Protein AF-A0A8T6XDK6-F1 (afdb_monomer)

Foldseek 3Di:
DDDDDWDWDKDKDWPDPDDDDDAFDKDKTKMKIFTQIQAK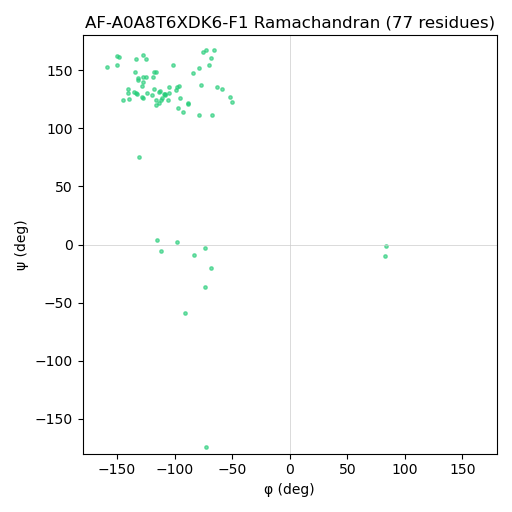DKDAADDDDDDPVKDKDKPPRMDIAGHGGIDIIMMMITD

Radius of gyration: 15.85 Å; Cα contacts (8 Å, |Δi|>4): 154; chains: 1; bounding box: 37×20×50 Å

Solvent-accessible surface area (backbone atoms only — not comparable to full-atom values): 4840 Å² total; per-residue (Å²): 136,87,84,79,75,89,42,86,44,70,52,74,51,51,90,66,90,79,84,89,64,61,95,68,31,69,48,77,40,62,35,39,41,29,25,70,22,74,44,75,46,75,50,76,61,79,81,89,87,69,70,78,87,42,51,75,47,62,48,62,41,62,49,65,27,44,52,73,31,70,34,78,26,40,37,38,40,32,82

Secondary structure (DSSP, 8-state):
-PPPPP---EEEEES-S-----TT-EEEEEEEEEE-SSS-EEEE---SS--TTSEEEEESSEEEE-TT-EEEEEEEEE-

Nearest PDB structures (foldseek):
  2ber-assembly1_A  TM=7.139E-01  e=3.253E-01  Micromonospora viridifaciens
  2e6j-assembly1_A  TM=6.331E-01  e=1.127E-01  Homo sapiens
  1wcq-assembly3_C  TM=6.190E-01  e=1.816E-01  Micromonospora viridifaciens
  7sqc-assembly1_F0  TM=6.526E-01  e=1.973E+00  Chlamydomonas reinhardtii
  7p4l-assembly1_B  TM=6.577E-01  e=7.423E+00  metagenome

pLDDT: mean 92.3, std 6.76, range [60.69, 98.44]

Sequence (79 aa):
YVNVGPHYDMVVWSEETEVRADPGGTVQFDVSVRNTGNVLDSYNVSWVDFDRSWVSYIQPDQVSARPGETAPINVTLRL

Mean predicted aligned error: 4.31 Å

Structure (mmCIF, N/CA/C/O backbone):
data_AF-A0A8T6XDK6-F1
#
_entry.id   AF-A0A8T6XDK6-F1
#
loop_
_atom_site.group_PDB
_atom_site.id
_atom_site.type_symbol
_atom_site.label_atom_id
_atom_site.label_alt_id
_atom_site.label_comp_id
_atom_site.label_asym_id
_atom_site.label_entity_id
_atom_site.label_seq_id
_atom_site.pdbx_PDB_ins_code
_atom_site.Cartn_x
_atom_site.Cartn_y
_atom_site.Cartn_z
_atom_site.occupancy
_atom_site.B_iso_or_equiv
_atom_site.auth_seq_id
_atom_site.auth_comp_id
_atom_site.auth_asym_id
_atom_site.auth_atom_id
_atom_site.pdbx_PDB_model_num
ATOM 1 N N . TYR A 1 1 ? 20.352 -3.201 -32.492 1.00 60.69 1 TYR A N 1
ATOM 2 C CA . TYR A 1 1 ? 20.000 -3.045 -31.068 1.00 60.69 1 TYR A CA 1
ATOM 3 C C . TYR A 1 1 ? 18.529 -2.688 -30.981 1.00 60.69 1 TYR A C 1
ATOM 5 O O . TYR A 1 1 ? 18.119 -1.766 -31.671 1.00 60.69 1 TYR A O 1
ATOM 13 N N . VAL A 1 2 ? 17.736 -3.440 -30.217 1.00 70.00 2 VAL A N 1
ATOM 14 C CA . VAL A 1 2 ? 16.337 -3.084 -29.928 1.00 70.00 2 VAL A CA 1
ATOM 15 C C . VAL A 1 2 ? 16.360 -2.205 -28.684 1.00 70.00 2 VAL A C 1
ATOM 17 O O . VAL A 1 2 ? 16.900 -2.619 -27.660 1.00 70.00 2 VAL A O 1
ATOM 20 N N . ASN A 1 3 ? 15.842 -0.983 -28.782 1.00 76.62 3 ASN A N 1
ATOM 21 C CA . ASN A 1 3 ? 15.573 -0.160 -27.611 1.00 76.62 3 ASN A CA 1
ATOM 22 C C . ASN A 1 3 ? 14.162 -0.505 -27.129 1.00 76.62 3 ASN A C 1
ATOM 24 O O . ASN A 1 3 ? 13.212 -0.399 -27.902 1.00 76.62 3 ASN A O 1
ATOM 28 N N . VAL A 1 4 ? 14.040 -0.968 -25.887 1.00 82.31 4 VAL A N 1
ATOM 29 C CA . VAL A 1 4 ? 12.737 -1.153 -25.247 1.00 82.31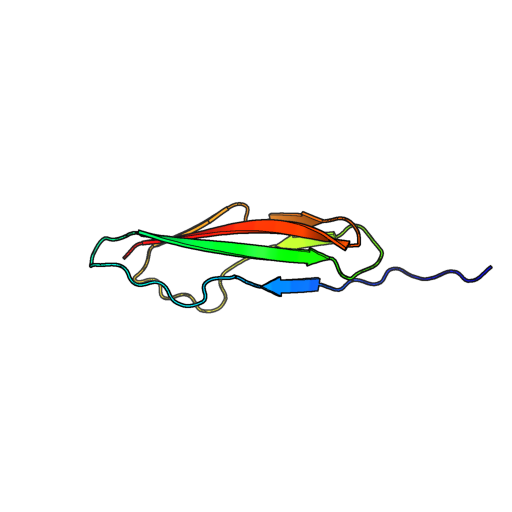 4 VAL A CA 1
ATOM 30 C C . VAL A 1 4 ? 12.489 0.091 -24.407 1.00 82.31 4 VAL A C 1
ATOM 32 O O . VAL A 1 4 ? 13.275 0.391 -23.508 1.00 82.31 4 VAL A O 1
ATOM 35 N N . GLY A 1 5 ? 11.435 0.833 -24.744 1.00 91.06 5 GLY A N 1
ATOM 36 C CA . GLY A 1 5 ? 11.025 2.008 -23.981 1.00 91.06 5 GLY A CA 1
ATOM 37 C C . GLY A 1 5 ? 10.551 1.647 -22.566 1.00 91.06 5 GLY A C 1
ATOM 38 O O . GLY A 1 5 ? 10.319 0.468 -22.273 1.00 91.06 5 GLY A O 1
ATOM 39 N N . PRO A 1 6 ? 10.401 2.643 -21.677 1.00 93.44 6 PRO A N 1
ATOM 40 C CA . PRO A 1 6 ? 9.856 2.419 -20.346 1.0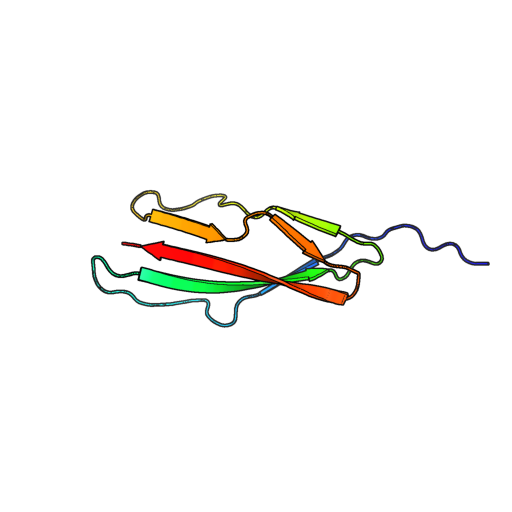0 93.44 6 PRO A CA 1
ATOM 41 C C . PRO A 1 6 ? 8.405 1.925 -20.432 1.00 93.44 6 PRO A C 1
ATOM 43 O O . PRO A 1 6 ? 7.596 2.446 -21.199 1.00 93.44 6 PRO A O 1
ATOM 46 N N . HIS A 1 7 ? 8.099 0.912 -19.634 1.00 93.94 7 HIS A N 1
ATOM 47 C CA . HIS A 1 7 ? 6.793 0.300 -19.457 1.00 93.94 7 HIS A CA 1
ATOM 48 C C . HIS A 1 7 ? 6.494 0.278 -17.961 1.00 93.94 7 HIS A C 1
ATOM 50 O O . HIS A 1 7 ? 7.297 -0.236 -17.177 1.00 93.94 7 HIS A O 1
ATOM 56 N N . TYR A 1 8 ? 5.347 0.837 -17.591 1.00 95.38 8 TYR A N 1
ATOM 57 C CA . TYR A 1 8 ? 4.876 0.945 -16.217 1.00 95.38 8 TYR A CA 1
ATOM 58 C C . TYR A 1 8 ? 3.675 0.033 -16.063 1.00 95.38 8 TYR A C 1
ATOM 60 O O . TYR A 1 8 ? 2.737 0.121 -16.854 1.00 95.38 8 TYR A O 1
ATOM 68 N N . ASP A 1 9 ? 3.726 -0.849 -15.077 1.00 96.50 9 ASP A N 1
ATOM 69 C CA . ASP A 1 9 ? 2.645 -1.776 -14.787 1.00 96.50 9 ASP A CA 1
ATOM 70 C C . ASP A 1 9 ? 2.771 -2.265 -13.344 1.00 96.50 9 ASP A C 1
ATOM 72 O O . ASP A 1 9 ? 3.869 -2.273 -12.773 1.00 96.50 9 ASP A O 1
ATOM 76 N N . MET A 1 10 ? 1.646 -2.644 -12.746 1.00 96.88 10 MET A N 1
ATOM 77 C CA . MET A 1 10 ? 1.620 -3.147 -11.381 1.00 96.88 10 MET A CA 1
ATOM 78 C C . MET A 1 10 ? 0.497 -4.146 -11.149 1.00 96.88 10 MET A C 1
ATOM 80 O O . MET A 1 10 ? -0.571 -4.085 -11.754 1.00 96.88 10 MET A O 1
ATOM 84 N N . VAL A 1 11 ? 0.717 -5.010 -10.165 1.00 97.81 11 VAL A N 1
ATOM 85 C CA . VAL A 1 11 ? -0.331 -5.845 -9.579 1.00 97.81 11 VAL A CA 1
ATOM 86 C C . VAL A 1 11 ? -0.373 -5.632 -8.073 1.00 97.81 11 VAL A C 1
ATOM 88 O O . VAL A 1 11 ? 0.663 -5.444 -7.431 1.00 97.81 11 VAL A O 1
ATOM 91 N N . VAL A 1 12 ? -1.581 -5.662 -7.515 1.00 96.38 12 VAL A N 1
ATOM 92 C CA . VAL A 1 12 ? -1.836 -5.447 -6.089 1.00 96.38 12 VAL A CA 1
ATOM 93 C C . VAL A 1 12 ? -2.676 -6.597 -5.558 1.00 96.38 12 VAL A C 1
ATOM 95 O O . VAL A 1 12 ? -3.631 -7.015 -6.212 1.00 96.38 12 VAL A O 1
ATOM 98 N N . TRP A 1 13 ? -2.322 -7.117 -4.386 1.00 96.06 13 TRP A N 1
ATOM 99 C CA . TRP A 1 13 ? -3.095 -8.159 -3.712 1.00 96.06 13 TRP A CA 1
ATOM 100 C C . TRP A 1 13 ? -2.956 -8.068 -2.193 1.00 96.06 13 TRP A C 1
ATOM 102 O O . TRP A 1 13 ? -2.029 -7.451 -1.672 1.00 96.06 13 TRP A O 1
ATOM 112 N N . SER A 1 14 ? -3.878 -8.718 -1.491 1.00 94.44 14 SER A N 1
ATOM 113 C CA . SER A 1 14 ? -3.787 -9.016 -0.063 1.00 94.44 14 SER A CA 1
ATOM 114 C C . SER A 1 14 ? -4.197 -10.470 0.147 1.00 94.44 14 SER A C 1
ATOM 116 O O . SER A 1 14 ? -4.988 -11.002 -0.634 1.00 94.44 14 SER A O 1
ATOM 118 N N . GLU A 1 15 ? -3.624 -11.129 1.150 1.00 89.62 15 GLU A N 1
ATOM 119 C CA . GLU A 1 15 ? -3.980 -12.514 1.484 1.00 89.62 15 GLU A CA 1
ATOM 120 C C . GLU A 1 15 ? -5.348 -12.587 2.167 1.00 89.62 15 GLU A C 1
ATOM 122 O O . GLU A 1 15 ? -6.137 -13.493 1.896 1.00 89.62 15 GLU A O 1
ATOM 127 N N . GLU A 1 16 ? -5.653 -11.595 3.002 1.00 88.06 16 GLU A N 1
ATOM 128 C CA . GLU A 1 16 ? -6.922 -11.473 3.703 1.00 88.06 16 GLU A CA 1
ATOM 129 C C . GLU A 1 16 ? -7.756 -10.369 3.055 1.00 88.06 16 GLU A C 1
ATOM 131 O O . GLU A 1 16 ? -7.325 -9.228 2.926 1.00 88.06 16 GLU A O 1
ATOM 136 N N . THR A 1 17 ? -8.978 -10.696 2.639 1.00 84.31 17 THR A N 1
ATOM 137 C CA . THR A 1 17 ? -9.913 -9.711 2.064 1.00 84.31 17 THR A CA 1
ATOM 138 C C . THR A 1 17 ? -11.118 -9.447 2.961 1.00 84.31 17 THR A C 1
ATOM 140 O O . THR A 1 17 ? -11.930 -8.576 2.663 1.00 84.31 17 THR A O 1
ATOM 143 N N . GLU A 1 18 ? -11.248 -10.195 4.058 1.00 84.75 18 GLU A N 1
ATOM 144 C CA . GLU A 1 18 ? -12.289 -10.032 5.068 1.00 84.75 18 GLU A CA 1
ATOM 145 C C . GLU A 1 18 ? -11.698 -10.361 6.441 1.00 84.75 18 GLU A C 1
ATOM 147 O O . GLU A 1 18 ? -11.189 -11.459 6.657 1.00 84.75 18 GLU A O 1
ATOM 152 N N . VAL A 1 19 ? -11.802 -9.417 7.375 1.00 83.06 19 VAL A N 1
ATOM 153 C CA . VAL A 1 19 ? -11.409 -9.601 8.776 1.00 83.06 19 VAL A CA 1
ATOM 154 C C . VAL A 1 19 ? -12.548 -9.096 9.649 1.00 83.06 19 VAL A C 1
ATOM 156 O O . VAL A 1 19 ? -13.217 -8.116 9.317 1.00 83.06 19 VAL A O 1
ATOM 159 N N . ARG A 1 20 ? -12.793 -9.776 10.768 1.00 83.69 20 ARG A N 1
ATOM 160 C CA . ARG A 1 20 ? -13.828 -9.397 11.734 1.00 83.69 20 ARG A CA 1
ATOM 161 C C . ARG A 1 20 ? -13.182 -8.765 12.955 1.00 83.69 20 ARG A C 1
ATOM 163 O O . ARG A 1 20 ? -12.220 -9.309 13.488 1.00 83.69 20 ARG A O 1
ATOM 170 N N . ALA A 1 21 ? -13.754 -7.661 13.418 1.00 81.75 21 ALA A N 1
ATOM 171 C CA . ALA A 1 21 ? -13.430 -7.064 14.703 1.00 81.75 21 ALA A CA 1
ATOM 172 C C . ALA A 1 21 ? -14.698 -6.848 15.522 1.00 81.75 21 ALA A C 1
ATOM 174 O O . ALA A 1 21 ? -15.752 -6.494 14.990 1.00 81.75 21 ALA A O 1
ATOM 175 N N . ASP A 1 22 ? -14.561 -7.042 16.828 1.00 87.50 22 ASP A N 1
ATOM 176 C CA . ASP A 1 22 ? -15.560 -6.618 17.798 1.00 87.50 22 ASP A CA 1
ATOM 177 C C . ASP A 1 22 ? -15.620 -5.080 17.866 1.00 87.50 22 ASP A C 1
ATOM 179 O O . ASP A 1 22 ? -14.662 -4.404 17.472 1.00 87.50 22 ASP A O 1
ATOM 183 N N . PRO A 1 23 ? -16.713 -4.491 18.385 1.00 83.19 23 PRO A N 1
ATOM 184 C CA . PRO A 1 23 ? -16.802 -3.047 18.570 1.00 83.19 23 PRO A CA 1
ATOM 185 C C . PRO A 1 23 ? -15.608 -2.472 19.348 1.00 83.19 23 PRO A C 1
ATOM 187 O O . PRO A 1 23 ? -15.289 -2.936 20.442 1.00 83.19 23 PRO A O 1
ATOM 190 N N . GLY A 1 24 ? -14.951 -1.453 18.782 1.00 83.38 24 GLY A N 1
ATOM 191 C CA . GLY A 1 24 ? -13.722 -0.858 19.321 1.00 83.38 24 GLY A CA 1
ATOM 192 C C . GLY A 1 24 ? -12.424 -1.591 18.955 1.00 83.38 24 GLY A C 1
ATOM 193 O O . GLY A 1 24 ? -11.344 -1.161 19.376 1.00 83.38 24 GLY A O 1
ATOM 194 N N . GLY A 1 25 ? -12.518 -2.695 18.210 1.00 90.00 25 GLY A N 1
ATOM 195 C CA . GLY A 1 25 ? -11.390 -3.503 17.767 1.00 90.00 25 GLY A CA 1
ATOM 196 C C . GLY A 1 25 ? -10.592 -2.877 16.623 1.00 90.00 25 GLY A C 1
ATOM 197 O O . GLY A 1 25 ? -11.035 -1.947 15.945 1.00 90.00 25 GLY A O 1
ATOM 198 N N . THR A 1 26 ? -9.401 -3.432 16.410 1.00 91.56 26 THR A N 1
ATOM 199 C CA . THR A 1 26 ? -8.472 -3.043 15.346 1.00 91.56 26 THR A CA 1
ATOM 200 C C . THR A 1 26 ? -8.249 -4.232 14.420 1.00 91.56 26 THR A C 1
ATOM 202 O O . THR A 1 26 ? -7.989 -5.334 14.900 1.00 91.56 26 THR A O 1
ATOM 205 N N . VAL A 1 27 ? -8.303 -4.003 13.110 1.00 92.25 27 VAL A N 1
ATOM 206 C CA . VAL A 1 27 ? -7.928 -4.982 12.080 1.00 92.25 27 VAL A CA 1
ATOM 207 C C . VAL A 1 27 ? -6.758 -4.458 11.262 1.00 92.25 27 VAL A C 1
ATOM 209 O O . VAL A 1 27 ? -6.613 -3.246 11.081 1.00 92.25 27 VAL A O 1
ATOM 212 N N . GLN A 1 28 ? -5.921 -5.370 10.780 1.00 92.38 28 GLN A N 1
ATOM 213 C CA . GLN A 1 28 ? -4.770 -5.049 9.948 1.00 92.38 28 GLN A CA 1
ATOM 214 C C . GLN A 1 28 ? -4.801 -5.888 8.678 1.00 92.38 28 GLN A C 1
ATOM 216 O O . GLN A 1 28 ? -5.125 -7.068 8.732 1.00 92.38 28 GLN A O 1
ATOM 221 N N . PHE A 1 29 ? -4.451 -5.266 7.558 1.00 92.88 29 PHE A N 1
ATOM 222 C CA . PHE A 1 29 ? -4.307 -5.912 6.264 1.00 92.88 29 PHE A CA 1
ATOM 223 C C . PHE A 1 29 ? -2.907 -5.656 5.732 1.00 92.88 29 PHE A C 1
ATOM 225 O O . PHE A 1 29 ? -2.465 -4.505 5.663 1.00 92.88 29 PHE A O 1
ATOM 232 N N . ASP A 1 30 ? -2.249 -6.724 5.297 1.00 94.25 30 ASP A N 1
ATOM 233 C CA . ASP A 1 30 ? -1.006 -6.625 4.550 1.00 94.25 30 ASP A CA 1
ATOM 234 C C . ASP A 1 30 ? -1.326 -6.619 3.056 1.00 94.25 30 ASP A C 1
ATOM 236 O O . ASP A 1 30 ? -1.844 -7.582 2.483 1.00 94.25 30 ASP A O 1
ATOM 240 N N . VAL A 1 31 ? -1.046 -5.487 2.423 1.00 95.50 31 VAL A N 1
ATOM 241 C CA . VAL A 1 31 ? -1.230 -5.254 0.995 1.00 95.50 31 VAL A CA 1
ATOM 242 C C . VAL A 1 31 ? 0.136 -5.291 0.329 1.00 95.50 31 VAL A C 1
ATOM 244 O O . VAL A 1 31 ? 1.084 -4.641 0.760 1.00 95.50 31 VAL A O 1
ATOM 247 N N . SER A 1 32 ? 0.244 -6.053 -0.746 1.00 97.12 32 SER A N 1
ATOM 248 C CA . SER A 1 32 ? 1.455 -6.160 -1.548 1.00 97.12 32 SER A CA 1
ATOM 249 C C . SER A 1 32 ? 1.258 -5.459 -2.880 1.00 97.12 32 SER A C 1
ATOM 251 O O . SER A 1 32 ? 0.287 -5.730 -3.585 1.00 97.12 32 SER A O 1
ATOM 253 N N . VAL A 1 33 ? 2.200 -4.588 -3.241 1.00 97.94 33 VAL A N 1
ATOM 254 C CA . VAL A 1 33 ? 2.262 -3.934 -4.552 1.00 97.94 33 VAL A CA 1
ATOM 255 C C . VAL A 1 33 ? 3.502 -4.430 -5.274 1.00 97.94 33 VAL A C 1
ATOM 257 O O . VAL A 1 33 ? 4.614 -4.265 -4.774 1.00 97.94 33 VAL A O 1
ATOM 260 N N . ARG A 1 34 ? 3.340 -5.030 -6.452 1.00 98.19 34 ARG A N 1
ATOM 261 C CA . ARG A 1 34 ? 4.461 -5.491 -7.275 1.00 98.19 34 ARG A CA 1
ATOM 262 C C . ARG A 1 34 ? 4.547 -4.705 -8.564 1.00 98.19 34 ARG A C 1
ATOM 264 O O . ARG A 1 34 ? 3.564 -4.618 -9.293 1.00 98.19 34 ARG A O 1
ATOM 271 N N . ASN A 1 35 ? 5.749 -4.228 -8.871 1.00 98.44 35 ASN A N 1
ATOM 272 C CA . ASN A 1 35 ? 6.054 -3.591 -10.144 1.00 98.44 35 ASN A CA 1
ATOM 273 C C . ASN A 1 35 ? 6.260 -4.663 -11.227 1.00 98.44 35 ASN A C 1
ATOM 275 O O . ASN A 1 35 ? 7.234 -5.421 -11.191 1.00 98.44 35 ASN A O 1
ATOM 279 N N . THR A 1 36 ? 5.334 -4.739 -12.182 1.00 98.00 36 THR A N 1
ATOM 280 C CA . THR A 1 36 ? 5.408 -5.612 -13.369 1.00 98.00 36 THR A CA 1
ATOM 281 C C . THR A 1 36 ? 5.918 -4.868 -14.608 1.00 98.00 36 THR A C 1
ATOM 283 O O . THR A 1 36 ? 6.042 -5.454 -15.685 1.00 98.00 36 THR A O 1
ATOM 286 N N . GLY A 1 37 ? 6.264 -3.589 -14.454 1.00 97.00 37 GLY A N 1
ATOM 287 C CA . GLY A 1 37 ? 6.970 -2.773 -15.428 1.00 97.00 37 GLY A CA 1
ATOM 288 C C . GLY A 1 37 ? 8.456 -3.123 -15.571 1.00 97.00 37 GLY A C 1
ATOM 289 O O . GLY A 1 37 ? 8.969 -4.088 -15.004 1.00 97.00 37 GLY A O 1
ATOM 290 N N . ASN A 1 38 ? 9.167 -2.323 -16.370 1.00 96.88 38 ASN A N 1
ATOM 291 C CA . ASN A 1 38 ? 10.589 -2.525 -16.683 1.00 96.88 38 ASN A CA 1
ATOM 292 C C . ASN A 1 38 ? 11.517 -1.413 -16.156 1.00 96.88 38 ASN A C 1
ATOM 294 O O . ASN A 1 38 ? 12.725 -1.464 -16.390 1.00 96.88 38 ASN A O 1
ATOM 298 N N . VAL A 1 39 ? 10.975 -0.439 -15.423 1.00 97.25 39 VAL A N 1
ATOM 299 C CA . VAL A 1 39 ? 11.720 0.634 -14.749 1.00 97.25 39 VAL A CA 1
ATOM 300 C C . VAL A 1 39 ? 11.351 0.717 -13.268 1.00 97.25 39 VAL A C 1
ATOM 302 O O . VAL A 1 39 ? 10.346 0.155 -12.849 1.00 97.25 39 VAL A O 1
ATOM 305 N N . LEU A 1 40 ? 12.178 1.395 -12.464 1.00 97.38 40 LEU A N 1
ATOM 306 C CA . LEU A 1 40 ? 11.824 1.754 -11.085 1.00 97.38 40 LEU A CA 1
ATOM 307 C C . LEU A 1 40 ? 10.557 2.614 -11.091 1.00 97.38 40 LEU A C 1
ATOM 309 O O . LEU A 1 40 ? 10.479 3.568 -11.865 1.00 97.38 40 LEU A O 1
ATOM 313 N N . ASP A 1 41 ? 9.623 2.291 -10.204 1.00 97.75 41 ASP A N 1
ATOM 314 C CA . ASP A 1 41 ? 8.351 2.995 -10.089 1.00 97.75 41 ASP A CA 1
ATOM 315 C C . ASP A 1 41 ? 8.022 3.324 -8.627 1.00 97.75 41 ASP A C 1
ATOM 317 O O . ASP A 1 41 ? 8.566 2.710 -7.698 1.00 97.75 41 ASP A O 1
ATOM 321 N N . SER A 1 42 ? 7.140 4.303 -8.441 1.00 97.44 42 SER A N 1
ATOM 322 C CA . SER A 1 42 ? 6.666 4.780 -7.146 1.00 97.44 42 SER A CA 1
ATOM 323 C C . SER A 1 42 ? 5.140 4.801 -7.117 1.00 97.44 42 SER A C 1
ATOM 325 O O . SER A 1 42 ? 4.500 5.431 -7.956 1.00 97.44 42 SER A O 1
ATOM 327 N N . TYR A 1 43 ? 4.560 4.164 -6.104 1.00 96.62 43 TYR A N 1
ATOM 328 C CA . TYR A 1 43 ? 3.119 3.994 -5.959 1.00 96.62 43 TYR A CA 1
ATOM 329 C C . TYR A 1 43 ? 2.628 4.725 -4.716 1.00 96.62 43 TYR A C 1
ATOM 331 O O . TYR A 1 43 ? 3.110 4.460 -3.615 1.00 96.62 43 TYR A O 1
ATOM 339 N N . ASN A 1 44 ? 1.657 5.618 -4.905 1.00 96.44 44 ASN A N 1
ATOM 340 C CA . ASN A 1 44 ? 0.931 6.275 -3.822 1.00 96.44 44 ASN A CA 1
ATOM 341 C C . ASN A 1 44 ? -0.389 5.544 -3.589 1.00 96.44 44 ASN A C 1
ATOM 343 O O . ASN A 1 44 ? -1.106 5.248 -4.546 1.00 96.44 44 ASN A O 1
ATOM 347 N N . VAL A 1 45 ? -0.724 5.296 -2.328 1.00 94.56 45 VAL A N 1
ATOM 348 C CA . VAL A 1 45 ? -1.935 4.578 -1.933 1.00 94.56 45 VAL A CA 1
ATOM 349 C C . VAL A 1 45 ? -2.803 5.472 -1.065 1.00 94.56 45 VAL A C 1
ATOM 351 O O . VAL A 1 45 ? -2.357 6.055 -0.081 1.00 94.56 45 VAL A O 1
ATOM 354 N N . SER A 1 46 ? -4.071 5.580 -1.446 1.00 94.00 46 SER A N 1
ATOM 355 C CA . SER A 1 46 ? -5.068 6.375 -0.744 1.00 94.00 46 SER A CA 1
ATOM 356 C C . SER A 1 46 ? -6.450 5.745 -0.878 1.00 94.00 46 SER A C 1
ATOM 358 O O . SER A 1 46 ? -6.711 4.921 -1.756 1.00 94.00 46 SER A O 1
ATOM 360 N N . TRP A 1 47 ? -7.350 6.142 0.013 1.00 92.62 47 TRP A N 1
ATOM 361 C CA . TRP A 1 47 ? -8.748 5.746 -0.057 1.00 92.62 47 TRP A CA 1
ATOM 362 C C . TRP A 1 47 ? -9.504 6.544 -1.121 1.00 92.62 47 TRP A C 1
ATOM 364 O O . TRP A 1 47 ? -9.368 7.765 -1.186 1.00 92.62 47 TRP A O 1
ATOM 374 N N . VAL A 1 48 ? -10.350 5.862 -1.898 1.00 89.88 48 VAL A N 1
ATOM 375 C CA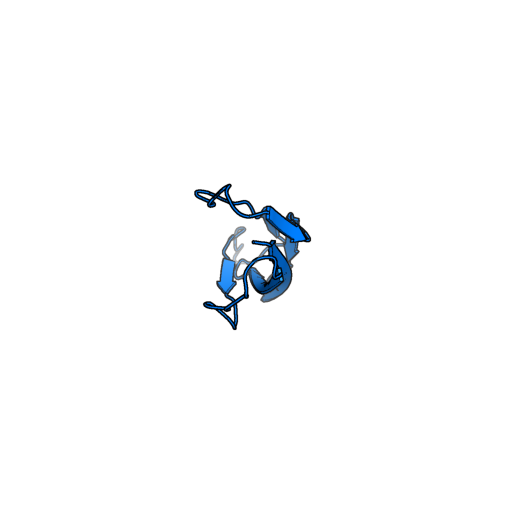 . VAL A 1 48 ? -11.292 6.502 -2.834 1.00 89.88 48 VAL A CA 1
ATOM 376 C C . VAL A 1 48 ? -12.634 6.750 -2.138 1.00 89.88 48 V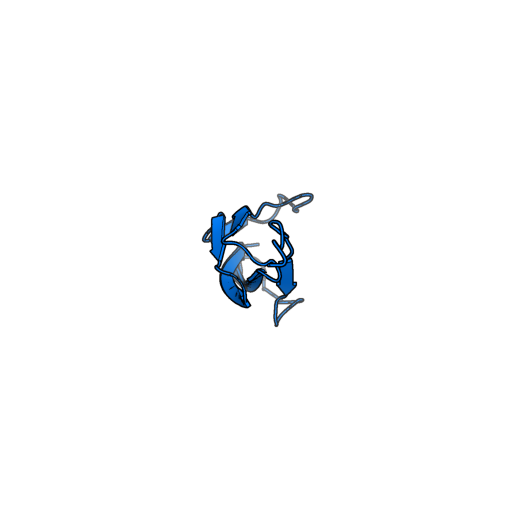AL A C 1
ATOM 378 O O . VAL A 1 48 ? -13.020 7.901 -1.969 1.00 89.88 48 VAL A O 1
ATOM 381 N N . ASP A 1 49 ? -13.274 5.689 -1.635 1.00 87.12 49 ASP A N 1
ATOM 382 C CA . ASP A 1 49 ? -14.583 5.736 -0.967 1.00 87.12 49 ASP A CA 1
ATOM 383 C C . ASP A 1 49 ? -14.541 4.969 0.367 1.00 87.12 49 ASP A C 1
ATOM 385 O O . ASP A 1 49 ? -15.015 3.840 0.478 1.00 87.12 49 ASP A O 1
ATOM 389 N N . PHE A 1 50 ? -13.918 5.566 1.387 1.00 88.81 50 PHE A N 1
ATOM 390 C CA . PHE A 1 50 ? -13.783 4.956 2.715 1.00 88.81 50 PHE A CA 1
ATOM 391 C C . PHE A 1 50 ? -14.866 5.435 3.690 1.00 88.81 50 PHE A C 1
ATOM 393 O O . PHE A 1 50 ? -15.153 6.635 3.777 1.00 88.81 50 PHE A O 1
ATOM 400 N N . ASP A 1 51 ? -15.440 4.498 4.451 1.00 87.12 51 ASP A N 1
ATOM 401 C CA . ASP A 1 51 ? -16.408 4.797 5.505 1.00 87.12 51 ASP A CA 1
ATOM 402 C C . ASP A 1 51 ? -15.729 5.549 6.657 1.00 87.12 51 ASP A C 1
ATOM 404 O O . ASP A 1 51 ? -14.924 5.012 7.416 1.00 87.12 51 ASP A O 1
ATOM 408 N N . ARG A 1 52 ? -16.091 6.825 6.803 1.00 84.62 52 ARG A N 1
ATOM 409 C CA . ARG A 1 52 ? -15.509 7.726 7.804 1.00 84.62 52 ARG A CA 1
ATOM 410 C C . ARG A 1 52 ? -15.974 7.453 9.233 1.00 84.62 52 ARG A C 1
ATOM 412 O O . ARG A 1 52 ? -15.521 8.150 10.138 1.00 84.62 52 ARG A O 1
ATOM 419 N N . SER A 1 53 ? -16.883 6.503 9.449 1.00 87.06 53 SER A N 1
ATOM 420 C CA . SER A 1 53 ? -17.194 6.028 10.798 1.00 87.06 53 SER A CA 1
ATOM 421 C C . SER A 1 53 ? -16.025 5.256 11.417 1.00 87.06 53 SER A C 1
ATOM 423 O O . SER A 1 53 ? -15.949 5.169 12.639 1.00 87.06 53 SER A O 1
ATOM 425 N N . TRP A 1 54 ? -15.100 4.747 10.597 1.00 89.00 54 TRP A N 1
ATOM 426 C CA . TRP A 1 54 ? -13.908 4.032 11.042 1.00 89.00 54 TRP A CA 1
ATOM 427 C C . TRP A 1 54 ? -12.679 4.939 10.977 1.00 89.00 54 TRP A C 1
ATOM 429 O O . TRP A 1 54 ? -12.594 5.878 10.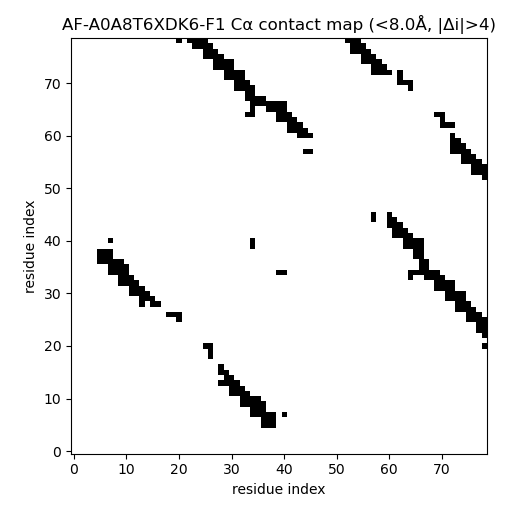182 1.00 89.00 54 TRP A O 1
ATOM 439 N N . VAL A 1 55 ? -11.679 4.636 11.800 1.00 91.69 55 VAL A N 1
ATOM 440 C CA . VAL A 1 55 ? -10.360 5.269 11.723 1.00 91.69 55 VAL A CA 1
ATOM 441 C C . VAL A 1 55 ? -9.446 4.374 10.895 1.00 91.69 55 VAL A C 1
ATOM 443 O O . VAL A 1 55 ? -9.282 3.202 11.222 1.00 91.69 55 VAL A O 1
ATOM 446 N N . SER A 1 56 ?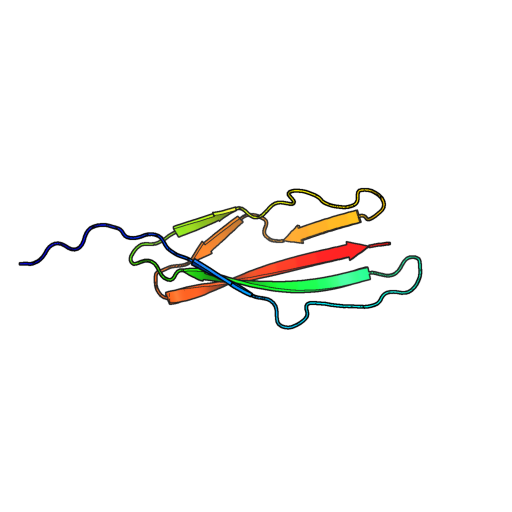 -8.823 4.918 9.849 1.00 93.19 56 SER A N 1
ATOM 447 C CA . SER A 1 56 ? -7.862 4.189 9.013 1.00 93.19 56 SER A CA 1
ATOM 448 C C . SER A 1 56 ? -6.465 4.783 9.080 1.00 93.19 56 SER A C 1
ATOM 450 O O . SER A 1 56 ? -6.317 6.006 9.120 1.00 93.19 56 SER A O 1
ATOM 452 N N . TYR A 1 57 ? -5.456 3.933 8.944 1.00 95.00 57 TYR A N 1
ATOM 453 C CA . TYR A 1 57 ? -4.073 4.342 8.775 1.00 95.00 57 TYR A CA 1
ATOM 454 C C . TYR A 1 57 ? -3.367 3.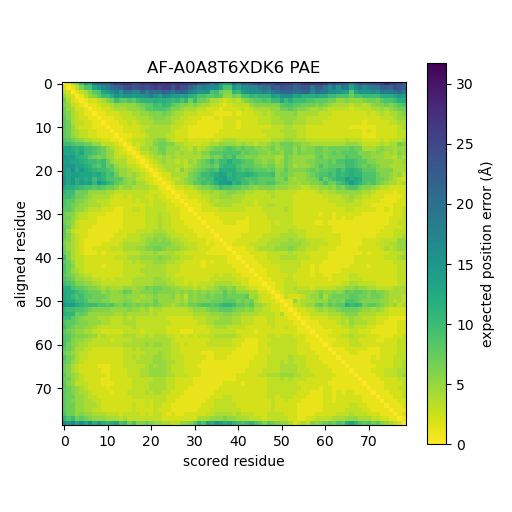440 7.756 1.00 95.00 57 TYR A C 1
ATOM 456 O O . TYR A 1 57 ? -3.463 2.219 7.852 1.00 95.00 57 TYR A O 1
ATOM 464 N N . ILE A 1 58 ? -2.689 4.038 6.774 1.00 95.88 58 ILE A N 1
ATOM 465 C CA . ILE A 1 58 ? -1.921 3.338 5.734 1.00 95.88 58 ILE A CA 1
ATOM 466 C C . ILE A 1 58 ? -0.447 3.638 5.990 1.00 95.88 58 ILE A C 1
ATOM 468 O O . ILE A 1 58 ? -0.074 4.809 6.069 1.00 95.88 58 ILE A O 1
ATOM 472 N N . GLN A 1 59 ? 0.385 2.605 6.133 1.00 96.56 59 GLN A N 1
ATOM 473 C CA . GLN A 1 59 ? 1.817 2.783 6.344 1.00 96.56 59 GLN A CA 1
ATOM 474 C C . GLN A 1 59 ? 2.665 1.760 5.565 1.00 96.56 59 GLN A C 1
ATOM 476 O O . GLN A 1 59 ? 2.533 0.556 5.794 1.00 96.56 59 GLN A O 1
ATOM 481 N N . PRO A 1 60 ? 3.618 2.222 4.734 1.00 96.94 60 PRO A N 1
ATOM 482 C CA . PRO A 1 60 ? 3.707 3.585 4.197 1.00 96.94 60 PRO A CA 1
ATOM 483 C C . PRO A 1 60 ? 2.581 3.856 3.178 1.00 96.94 60 PRO A C 1
ATOM 485 O O . PRO A 1 60 ? 2.078 2.934 2.542 1.00 96.94 60 PRO A O 1
ATOM 488 N N . ASP A 1 61 ? 2.197 5.119 3.003 1.00 95.12 61 ASP A N 1
ATOM 489 C CA . ASP A 1 61 ? 1.244 5.568 1.971 1.00 95.12 61 ASP A CA 1
ATOM 490 C C . ASP A 1 61 ? 1.908 5.794 0.600 1.00 95.12 61 ASP A C 1
ATOM 492 O O . ASP A 1 61 ? 1.225 5.956 -0.412 1.00 95.12 61 ASP A O 1
ATOM 496 N N . GLN A 1 62 ? 3.240 5.744 0.552 1.00 97.25 62 GLN A N 1
ATOM 497 C CA . GLN A 1 62 ? 4.035 5.725 -0.666 1.00 97.25 62 GLN A CA 1
ATOM 498 C C . GLN A 1 62 ? 5.114 4.642 -0.592 1.00 97.25 62 GLN A C 1
ATOM 500 O O . GLN A 1 62 ? 5.909 4.585 0.348 1.00 97.25 62 GLN A O 1
ATOM 505 N N . VAL A 1 63 ? 5.193 3.819 -1.635 1.00 97.38 63 VAL A N 1
ATOM 506 C CA . VAL A 1 63 ? 6.235 2.798 -1.805 1.00 97.38 63 VAL A CA 1
ATOM 507 C C . VAL A 1 63 ? 6.947 2.965 -3.137 1.00 97.38 63 VAL A C 1
ATOM 509 O O . VAL A 1 63 ? 6.445 3.599 -4.059 1.00 97.38 63 VAL A O 1
ATOM 512 N N . SER A 1 64 ? 8.146 2.404 -3.257 1.00 97.88 64 SER A N 1
ATOM 513 C CA . SER A 1 64 ? 8.845 2.289 -4.538 1.00 97.88 64 SER A CA 1
ATOM 514 C C . SER A 1 64 ? 9.366 0.875 -4.712 1.00 97.88 64 SER A C 1
ATOM 516 O O . SER A 1 64 ? 9.819 0.266 -3.744 1.00 97.88 64 SER A O 1
ATOM 518 N N . ALA A 1 65 ? 9.300 0.362 -5.936 1.00 98.00 65 ALA A N 1
ATOM 519 C CA . ALA A 1 65 ? 9.704 -1.002 -6.252 1.00 98.00 65 ALA A CA 1
ATOM 520 C C . ALA A 1 65 ? 10.432 -1.033 -7.597 1.00 98.00 65 ALA A C 1
ATOM 522 O O . ALA A 1 65 ? 9.986 -0.422 -8.575 1.00 98.00 65 ALA A O 1
ATOM 523 N N . ARG A 1 66 ? 11.567 -1.736 -7.665 1.00 98.31 66 ARG A N 1
ATOM 524 C CA . ARG A 1 66 ? 12.244 -1.999 -8.944 1.00 98.31 66 ARG A CA 1
ATOM 525 C C . ARG A 1 66 ? 11.457 -3.031 -9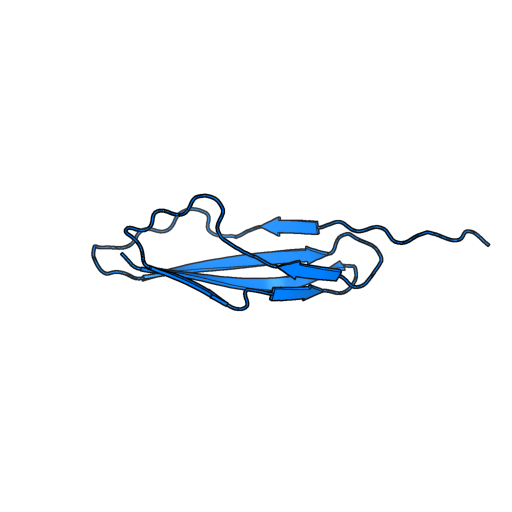.764 1.00 98.31 66 ARG A C 1
ATOM 527 O O . ARG A 1 66 ? 10.587 -3.706 -9.215 1.00 98.31 66 ARG A O 1
ATOM 534 N N . PRO A 1 67 ? 11.775 -3.206 -11.059 1.00 98.06 67 PRO A N 1
ATOM 535 C CA . PRO A 1 67 ? 11.141 -4.227 -11.887 1.00 98.06 67 PRO A CA 1
ATOM 536 C C . PRO A 1 67 ? 11.164 -5.608 -11.231 1.00 98.06 67 PRO A C 1
ATOM 538 O O . PRO A 1 67 ? 12.227 -6.135 -10.900 1.00 98.06 67 PRO A O 1
ATOM 541 N N . GLY A 1 68 ? 9.982 -6.190 -11.047 1.00 97.81 68 GLY A N 1
ATOM 542 C CA . GLY A 1 68 ? 9.787 -7.503 -10.443 1.00 97.81 68 GLY A CA 1
ATOM 543 C C . GLY A 1 68 ? 9.772 -7.534 -8.913 1.00 97.81 68 GLY A C 1
ATOM 544 O O . GLY A 1 68 ? 9.387 -8.578 -8.376 1.00 97.81 68 GLY A O 1
ATOM 545 N N . GLU A 1 69 ? 10.136 -6.444 -8.228 1.00 98.44 69 GLU A N 1
ATOM 546 C CA . GLU A 1 69 ? 10.092 -6.330 -6.765 1.00 98.44 69 GLU A CA 1
ATOM 547 C C . GLU A 1 69 ? 8.672 -6.067 -6.254 1.00 98.44 69 GLU A C 1
ATOM 549 O O . GLU A 1 69 ? 7.841 -5.451 -6.928 1.00 98.44 69 GLU A O 1
ATOM 554 N N . THR A 1 70 ? 8.430 -6.518 -5.024 1.00 98.31 70 THR A N 1
ATOM 555 C CA . THR A 1 70 ? 7.194 -6.286 -4.277 1.00 98.31 70 THR A CA 1
ATOM 556 C C . THR A 1 70 ? 7.492 -5.394 -3.081 1.00 98.31 70 THR A C 1
ATOM 558 O O . THR A 1 70 ? 8.420 -5.675 -2.322 1.00 98.31 70 THR A O 1
ATOM 561 N N . ALA A 1 71 ? 6.688 -4.354 -2.891 1.00 97.75 71 ALA A N 1
ATOM 562 C CA . ALA A 1 71 ? 6.721 -3.497 -1.719 1.00 97.75 71 ALA A CA 1
ATOM 563 C C . ALA A 1 71 ? 5.476 -3.739 -0.842 1.00 97.75 71 ALA A C 1
ATOM 565 O O . ALA A 1 71 ? 4.358 -3.727 -1.370 1.00 97.75 71 ALA A O 1
ATOM 566 N N . PRO A 1 72 ? 5.647 -3.970 0.473 1.00 97.06 72 PRO A N 1
ATOM 567 C CA . PRO A 1 72 ? 4.536 -4.164 1.395 1.00 97.06 72 PRO A CA 1
ATOM 568 C C . PRO A 1 72 ? 3.968 -2.829 1.893 1.00 97.06 72 PRO A C 1
ATOM 570 O O . PRO A 1 72 ? 4.698 -1.857 2.097 1.00 97.06 72 PRO A O 1
ATOM 573 N N . ILE A 1 73 ? 2.663 -2.822 2.140 1.00 97.06 73 ILE A N 1
ATOM 574 C CA . ILE A 1 73 ? 1.891 -1.739 2.744 1.00 97.06 73 ILE A CA 1
ATOM 575 C C . ILE A 1 73 ? 1.021 -2.357 3.831 1.00 97.06 73 ILE A C 1
ATOM 577 O O . ILE A 1 73 ? 0.305 -3.320 3.573 1.00 97.06 73 ILE A O 1
ATOM 581 N N . ASN A 1 74 ? 1.049 -1.791 5.033 1.00 96.06 74 ASN A N 1
ATOM 582 C CA . ASN A 1 74 ? 0.132 -2.178 6.093 1.00 96.06 74 ASN A CA 1
ATOM 583 C C . ASN A 1 74 ? -1.034 -1.189 6.164 1.00 96.06 74 ASN A C 1
ATOM 585 O O . ASN A 1 74 ? -0.839 0.029 6.174 1.00 96.06 74 ASN A O 1
ATOM 589 N N . VAL A 1 75 ? -2.248 -1.719 6.235 1.00 94.81 75 VAL A N 1
ATOM 590 C CA . VAL A 1 75 ? -3.472 -0.944 6.417 1.00 94.81 75 VAL A CA 1
ATOM 591 C C . VAL A 1 75 ? -4.090 -1.332 7.745 1.00 94.81 75 VAL A C 1
ATOM 593 O O . VAL A 1 75 ? -4.455 -2.482 7.951 1.00 94.81 75 VAL A O 1
ATOM 596 N N . THR A 1 76 ? -4.237 -0.370 8.645 1.00 93.81 76 THR A N 1
ATOM 597 C CA . THR A 1 76 ? -4.889 -0.555 9.942 1.00 93.81 76 THR A CA 1
ATOM 598 C C . THR A 1 76 ? -6.245 0.142 9.938 1.00 93.81 76 THR A C 1
ATOM 600 O O . THR A 1 76 ? -6.320 1.327 9.616 1.00 93.81 76 THR A O 1
ATOM 603 N N . LEU A 1 77 ? -7.307 -0.566 10.327 1.00 92.62 77 LEU A N 1
ATOM 604 C CA . LEU A 1 77 ? -8.648 -0.010 10.527 1.00 92.62 77 LEU A CA 1
ATOM 605 C C . LEU A 1 77 ? -9.080 -0.197 11.981 1.00 92.62 77 LEU A C 1
ATOM 607 O O . LEU A 1 77 ? -8.781 -1.222 12.593 1.00 92.62 77 LEU A O 1
ATOM 611 N N . ARG A 1 78 ? -9.808 0.775 12.528 1.00 90.44 78 ARG A N 1
ATOM 612 C CA . ARG A 1 78 ? -10.349 0.734 13.887 1.00 90.44 78 ARG A CA 1
ATOM 613 C C . ARG A 1 78 ? -11.803 1.196 13.910 1.00 90.44 78 ARG A C 1
ATOM 615 O O . ARG A 1 78 ? -12.109 2.249 13.345 1.00 90.44 78 ARG A O 1
ATOM 622 N N . LEU A 1 79 ? -12.645 0.403 14.576 1.00 85.62 79 LEU A N 1
ATOM 623 C CA . LEU A 1 79 ? -14.079 0.643 14.776 1.00 85.62 79 LEU A CA 1
ATOM 624 C C . LEU A 1 79 ? -14.363 1.571 15.966 1.00 85.62 79 LEU A C 1
ATOM 626 O O . LEU A 1 79 ? -13.580 1.534 16.946 1.00 85.62 79 LEU A O 1
#